Protein AF-A0A352UDE6-F1 (afdb_monomer)

Foldseek 3Di:
DDAPPPVDPPDDDDDPDDPDDPVNVVVVVVVVVVVVVCCVVPVVCVVFDDDPDPDGDDPPVCCVVPPPPDDDDDD

Secondary structure (DSSP, 8-state):
---SSTTSTT-------SS--HHHHHHHHHHHHHHHHHHHH-HHHHHT--SSSSS----HHHHHHS---S-----

Structure (mmCIF, N/CA/C/O backbone):
data_AF-A0A352UDE6-F1
#
_entry.id   AF-A0A352UDE6-F1
#
loop_
_atom_site.group_PDB
_atom_site.id
_atom_site.type_symbol
_atom_site.label_atom_id
_atom_site.label_alt_id
_atom_site.label_comp_id
_atom_site.label_asym_id
_atom_site.label_entity_id
_atom_site.label_seq_id
_atom_site.pdbx_PDB_ins_code
_atom_site.Cartn_x
_atom_site.Cartn_y
_atom_site.Cartn_z
_atom_site.occupancy
_atom_site.B_iso_or_equiv
_atom_site.auth_seq_id
_atom_site.auth_comp_id
_atom_site.auth_asym_id
_atom_site.auth_atom_id
_atom_site.pdbx_PDB_model_num
ATOM 1 N N . THR A 1 1 ? 4.861 -5.541 -7.985 1.00 57.19 1 THR A N 1
ATOM 2 C CA .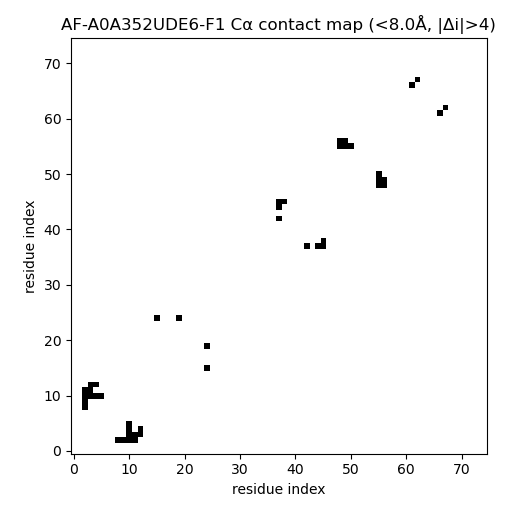 THR A 1 1 ? 3.843 -5.748 -6.924 1.00 57.19 1 THR A CA 1
ATOM 3 C C . THR A 1 1 ? 4.319 -6.811 -5.959 1.00 57.19 1 THR A C 1
ATOM 5 O O . THR A 1 1 ? 5.054 -7.702 -6.371 1.00 57.19 1 THR A O 1
ATOM 8 N N . MET A 1 2 ? 3.960 -6.690 -4.680 1.00 63.28 2 MET A N 1
ATOM 9 C CA . MET A 1 2 ? 4.337 -7.644 -3.636 1.00 63.28 2 MET A CA 1
ATOM 10 C C . MET A 1 2 ? 3.066 -8.287 -3.084 1.00 63.28 2 MET A C 1
ATOM 12 O O . MET A 1 2 ? 2.220 -7.582 -2.547 1.00 63.28 2 MET A O 1
ATOM 16 N N . TYR A 1 3 ? 2.953 -9.604 -3.238 1.00 79.62 3 TYR A N 1
ATOM 17 C CA . TYR A 1 3 ? 1.866 -10.414 -2.696 1.00 79.62 3 TYR A CA 1
ATOM 18 C C . TYR A 1 3 ? 2.462 -11.360 -1.671 1.00 79.62 3 TYR A C 1
ATOM 20 O O . TYR A 1 3 ? 3.358 -12.143 -1.991 1.00 79.62 3 TYR A O 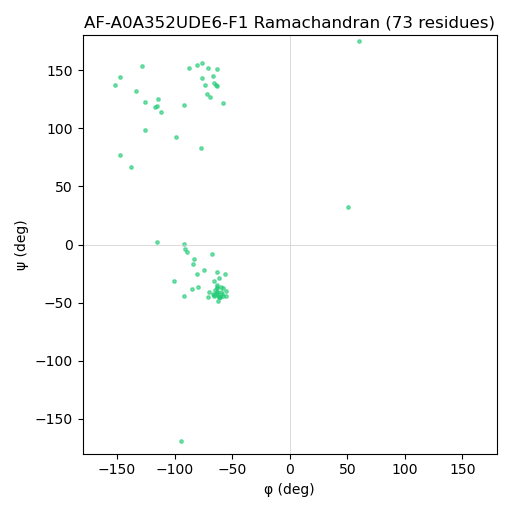1
ATOM 28 N N . PHE A 1 4 ? 2.019 -11.251 -0.427 1.00 88.50 4 PHE A N 1
ATOM 29 C CA . PHE A 1 4 ? 2.453 -12.144 0.634 1.00 88.50 4 PHE A CA 1
ATOM 30 C C . PHE A 1 4 ? 1.339 -12.269 1.684 1.00 88.50 4 PHE A C 1
ATOM 32 O O . PHE A 1 4 ? 0.762 -11.246 2.052 1.00 88.50 4 PHE A O 1
ATOM 39 N N . PRO A 1 5 ? 1.045 -13.481 2.191 1.00 89.88 5 PRO A N 1
ATOM 40 C CA . PRO A 1 5 ? 1.639 -14.765 1.810 1.00 89.88 5 PRO A CA 1
ATOM 41 C C . PRO A 1 5 ? 1.192 -15.229 0.413 1.00 89.88 5 PRO A C 1
ATOM 43 O O . PRO A 1 5 ? 0.091 -14.929 -0.027 1.00 89.88 5 PRO A O 1
ATOM 46 N N . LEU A 1 6 ? 2.033 -16.013 -0.270 1.00 92.56 6 LEU A N 1
ATOM 47 C CA . LEU A 1 6 ? 1.799 -16.451 -1.662 1.00 92.56 6 LEU A CA 1
ATOM 48 C C . LEU A 1 6 ? 0.610 -17.415 -1.846 1.00 92.56 6 LEU A C 1
ATOM 50 O O . LEU A 1 6 ? 0.281 -17.765 -2.973 1.00 92.56 6 LEU A O 1
ATOM 54 N N . ILE A 1 7 ? 0.012 -17.892 -0.752 1.00 93.75 7 ILE A N 1
ATOM 55 C CA . ILE A 1 7 ? -1.103 -18.854 -0.758 1.00 93.75 7 ILE A CA 1
ATOM 56 C C . ILE A 1 7 ? -2.483 -18.182 -0.745 1.00 93.75 7 ILE A C 1
ATOM 58 O O . ILE A 1 7 ? -3.494 -18.878 -0.695 1.00 93.75 7 ILE A O 1
ATOM 62 N N . VAL A 1 8 ? -2.526 -16.849 -0.738 1.00 92.75 8 VAL A N 1
ATOM 63 C CA . VAL A 1 8 ? -3.756 -16.058 -0.802 1.00 92.75 8 VAL A CA 1
ATOM 64 C C . VAL A 1 8 ? -3.626 -15.091 -1.975 1.00 92.75 8 VAL A C 1
ATOM 66 O O . VAL A 1 8 ? -2.673 -14.312 -2.035 1.00 92.75 8 VAL A O 1
ATOM 69 N N . ASP A 1 9 ? -4.569 -15.159 -2.911 1.00 92.62 9 ASP A N 1
ATOM 70 C CA . ASP A 1 9 ? -4.568 -14.305 -4.099 1.00 92.62 9 ASP A CA 1
ATOM 71 C C . ASP A 1 9 ? -4.741 -12.831 -3.711 1.00 92.62 9 ASP A C 1
ATOM 73 O O . ASP A 1 9 ? -5.543 -12.499 -2.837 1.00 92.62 9 ASP A O 1
ATOM 77 N N . GLU A 1 10 ? -3.967 -11.953 -4.360 1.00 89.94 10 GLU A N 1
ATOM 78 C CA . GLU A 1 10 ? -3.978 -10.496 -4.150 1.00 89.94 10 GLU A CA 1
ATOM 79 C C . GLU A 1 10 ? -3.852 -10.065 -2.668 1.00 89.94 10 GLU A C 1
ATOM 81 O O . GLU A 1 10 ? -4.400 -9.047 -2.243 1.00 89.94 10 GLU A O 1
ATOM 86 N N . ALA A 1 11 ? -3.126 -10.848 -1.859 1.00 92.50 11 ALA A N 1
ATOM 87 C CA . ALA A 1 11 ? -3.054 -10.644 -0.416 1.00 92.50 11 ALA A CA 1
ATOM 88 C C . ALA A 1 11 ? -2.375 -9.332 0.002 1.00 92.50 11 ALA A C 1
ATOM 90 O O . ALA A 1 11 ? -1.300 -8.976 -0.487 1.00 92.50 11 ALA A O 1
ATOM 91 N N . LEU A 1 12 ? -2.963 -8.696 1.020 1.00 93.00 12 LEU A N 1
ATOM 92 C CA . LEU A 1 12 ? -2.362 -7.621 1.805 1.00 93.00 12 LEU A CA 1
ATOM 93 C C . LEU A 1 12 ? -2.093 -8.127 3.230 1.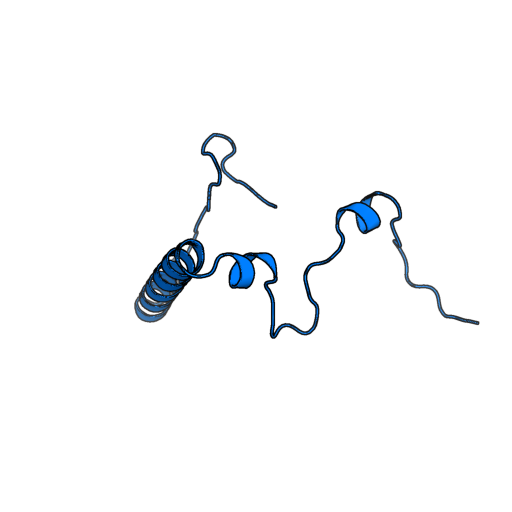00 93.00 12 LEU A C 1
ATOM 95 O O . LEU A 1 12 ? -3.027 -8.416 3.977 1.00 93.00 12 LEU A O 1
ATOM 99 N N . MET A 1 13 ? -0.821 -8.224 3.618 1.00 93.88 13 MET A N 1
ATOM 100 C CA . MET A 1 13 ? -0.417 -8.537 4.993 1.00 93.88 13 MET A CA 1
ATOM 101 C C . MET A 1 13 ? -0.210 -7.241 5.783 1.00 93.88 13 MET A C 1
ATOM 103 O O . MET A 1 13 ? 0.627 -6.422 5.410 1.00 93.88 13 MET A O 1
ATOM 107 N N . ILE A 1 14 ? -0.967 -7.057 6.867 1.00 95.25 14 ILE A N 1
ATOM 108 C CA . ILE A 1 14 ? -0.951 -5.841 7.695 1.00 95.25 14 ILE A CA 1
ATOM 109 C C . ILE A 1 14 ? -0.423 -6.181 9.092 1.00 95.25 14 ILE A C 1
ATOM 111 O O . ILE A 1 14 ? -0.976 -7.047 9.769 1.00 95.25 14 ILE A O 1
ATOM 115 N N . GLU A 1 15 ? 0.612 -5.464 9.532 1.00 96.25 15 GLU A N 1
ATOM 116 C CA . GLU A 1 15 ? 1.204 -5.576 10.868 1.00 96.25 15 GLU A CA 1
ATOM 117 C C . GLU A 1 15 ? 1.233 -4.187 11.531 1.00 96.25 15 GLU A C 1
ATOM 119 O O . GLU A 1 15 ? 2.113 -3.386 11.225 1.00 96.25 15 GLU A O 1
ATOM 124 N N . PRO A 1 16 ? 0.268 -3.858 12.411 1.00 95.69 16 PRO A N 1
ATOM 125 C CA . PRO A 1 16 ? 0.232 -2.551 13.064 1.00 95.69 16 PRO A CA 1
ATOM 126 C C . PRO A 1 16 ? 1.280 -2.390 14.171 1.00 95.69 16 PRO A C 1
ATOM 128 O O . PRO A 1 16 ? 1.634 -1.266 14.493 1.00 95.69 16 PRO A O 1
ATOM 131 N N . THR A 1 17 ? 1.798 -3.483 14.740 1.00 96.50 17 THR A N 1
ATOM 132 C CA . THR A 1 17 ? 2.616 -3.494 15.974 1.00 96.50 17 THR A CA 1
ATOM 133 C C . THR A 1 17 ? 1.879 -2.933 17.202 1.00 96.50 17 THR A C 1
ATOM 135 O O . THR A 1 17 ? 0.722 -2.519 17.127 1.00 96.50 17 THR A O 1
ATOM 138 N N . GLU A 1 18 ? 2.505 -2.997 18.374 1.00 97.12 18 GLU A N 1
ATOM 139 C CA . GLU A 1 18 ? 1.890 -2.641 19.655 1.00 97.12 18 GLU A CA 1
ATOM 140 C C . GLU A 1 18 ? 1.932 -1.145 19.989 1.00 97.12 18 GLU A C 1
ATOM 142 O O . GLU A 1 18 ? 1.207 -0.701 20.879 1.00 97.12 18 GLU A O 1
ATOM 147 N N . THR A 1 19 ? 2.786 -0.366 19.320 1.00 97.94 19 THR A N 1
ATOM 148 C CA . THR A 1 19 ? 2.969 1.063 19.628 1.00 97.94 19 THR A CA 1
ATOM 149 C C . THR A 1 19 ? 1.929 1.967 18.980 1.00 97.94 19 THR A C 1
ATOM 151 O O . THR A 1 19 ? 1.834 3.139 19.343 1.00 97.94 19 THR A O 1
ATOM 154 N N . GLU A 1 20 ? 1.156 1.447 18.028 1.00 98.06 20 GLU A N 1
ATOM 155 C CA . GLU A 1 20 ? 0.140 2.227 17.334 1.00 98.06 20 GLU A CA 1
ATOM 156 C C . GLU A 1 20 ? -1.082 2.493 18.213 1.00 98.06 20 GLU A C 1
ATOM 158 O O . GLU A 1 20 ? -1.590 1.625 18.929 1.00 98.06 20 GLU A O 1
ATOM 163 N N . SER A 1 21 ? -1.575 3.729 18.154 1.00 98.38 21 SER A N 1
ATOM 164 C CA . SER A 1 21 ? -2.765 4.129 18.896 1.00 98.38 21 SER A CA 1
ATOM 165 C C . SER A 1 21 ? -4.029 3.601 18.216 1.00 98.38 21 SER A C 1
ATOM 167 O O . SER A 1 21 ? -4.073 3.397 17.002 1.00 98.38 21 SER A O 1
ATOM 169 N N . LYS A 1 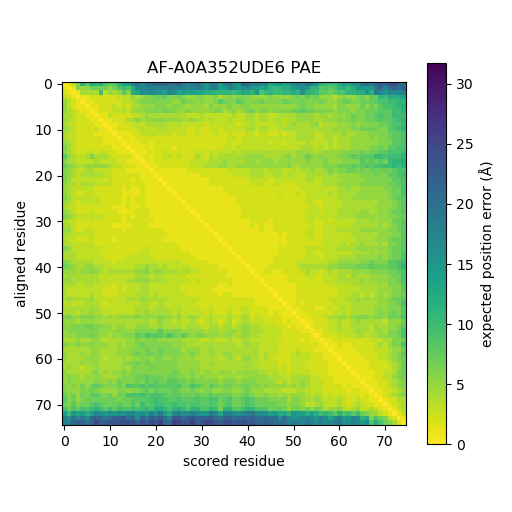22 ? -5.114 3.459 18.986 1.00 98.12 22 LYS A N 1
ATOM 170 C CA . LYS A 1 22 ? -6.426 3.115 18.421 1.00 98.12 22 LYS A CA 1
ATOM 171 C C . LYS A 1 22 ? -6.854 4.107 17.331 1.00 98.12 22 LYS A C 1
ATOM 173 O O . LYS A 1 22 ? -7.399 3.692 16.317 1.00 98.12 22 LYS A O 1
ATOM 178 N N . GLU A 1 23 ? -6.594 5.395 17.535 1.00 98.56 23 GLU A N 1
ATOM 179 C CA . GLU A 1 23 ? -6.967 6.458 16.598 1.00 98.56 23 GLU A CA 1
ATOM 180 C C . GLU A 1 23 ? -6.258 6.293 15.248 1.00 98.56 23 GLU A C 1
ATOM 182 O O . GLU A 1 23 ? -6.897 6.423 14.204 1.00 98.56 23 GLU A O 1
ATOM 187 N N . THR A 1 24 ? -4.970 5.928 15.252 1.00 98.44 24 THR A N 1
ATOM 188 C CA . THR A 1 24 ? -4.229 5.630 14.018 1.00 98.44 24 THR A CA 1
ATOM 189 C C . THR A 1 24 ? -4.822 4.422 13.291 1.00 98.44 24 THR A C 1
ATOM 191 O O . THR A 1 24 ? -4.986 4.455 12.071 1.00 98.44 24 THR A O 1
ATOM 194 N N . LEU A 1 25 ? -5.183 3.363 14.026 1.00 98.44 25 LEU A N 1
ATOM 195 C CA . LEU A 1 25 ? -5.775 2.155 13.442 1.00 98.44 25 LEU A CA 1
ATOM 196 C C . LEU A 1 25 ? -7.166 2.418 12.859 1.00 98.44 25 LEU A C 1
ATOM 198 O O . LEU A 1 25 ? -7.459 1.964 11.754 1.00 98.44 25 LEU A O 1
ATOM 202 N N . ASP A 1 26 ? -8.004 3.176 13.569 1.00 98.56 26 ASP A N 1
ATOM 203 C CA . ASP A 1 26 ? -9.319 3.587 13.077 1.00 98.56 26 ASP A CA 1
ATOM 204 C C . ASP A 1 26 ? -9.170 4.410 11.789 1.00 98.56 26 ASP A C 1
ATOM 206 O O . ASP A 1 26 ? -9.855 4.148 10.802 1.00 98.56 26 ASP A O 1
ATOM 210 N N . TYR A 1 27 ? -8.226 5.357 11.763 1.00 98.69 27 TYR A N 1
ATOM 211 C CA . TYR A 1 27 ? -7.943 6.152 10.571 1.00 98.69 27 TYR A CA 1
ATOM 212 C C . TYR A 1 27 ? -7.484 5.285 9.391 1.00 98.69 27 TYR A C 1
ATOM 214 O O . TYR A 1 27 ? -7.997 5.435 8.282 1.00 98.69 27 TYR A O 1
ATOM 222 N N . PHE A 1 28 ? -6.571 4.335 9.620 1.00 98.38 28 PHE A N 1
ATOM 223 C CA . PHE A 1 28 ? -6.138 3.388 8.590 1.00 98.38 28 PHE A CA 1
ATOM 224 C C . PHE A 1 28 ? -7.319 2.583 8.024 1.00 98.38 28 PHE A C 1
ATOM 226 O O . PHE A 1 28 ? -7.444 2.452 6.807 1.00 98.38 28 PHE A O 1
ATOM 233 N N . ILE A 1 29 ? -8.217 2.089 8.883 1.00 98.31 29 ILE A N 1
ATOM 234 C CA . ILE A 1 29 ? -9.416 1.345 8.466 1.00 98.31 29 ILE A CA 1
ATOM 235 C C . ILE A 1 29 ? -10.324 2.209 7.583 1.00 98.31 29 ILE A C 1
ATOM 237 O O . ILE A 1 29 ? -10.791 1.734 6.546 1.00 98.31 29 ILE A O 1
ATOM 241 N N . GLU A 1 30 ? -10.571 3.464 7.959 1.00 98.75 30 GLU A N 1
ATOM 242 C CA . GLU A 1 30 ? -11.416 4.369 7.170 1.00 98.75 30 GLU A CA 1
ATOM 243 C C . GLU A 1 30 ? -10.799 4.696 5.803 1.00 98.75 30 GLU A C 1
ATOM 245 O O . GLU A 1 30 ? -11.494 4.682 4.782 1.00 98.75 30 GLU A O 1
ATOM 250 N N . VAL A 1 31 ? -9.479 4.893 5.746 1.00 98.38 31 VAL A N 1
ATOM 251 C CA . VAL A 1 31 ? -8.761 5.067 4.475 1.00 98.38 31 VAL A CA 1
ATOM 252 C C . VAL A 1 31 ? -8.873 3.812 3.606 1.00 98.38 31 VAL A C 1
ATOM 254 O O . VAL A 1 31 ? -9.189 3.921 2.424 1.00 98.38 31 VAL A O 1
ATOM 257 N N . MET A 1 32 ? -8.698 2.613 4.169 1.00 98.31 32 MET A N 1
ATOM 258 C CA . MET A 1 32 ? -8.825 1.362 3.407 1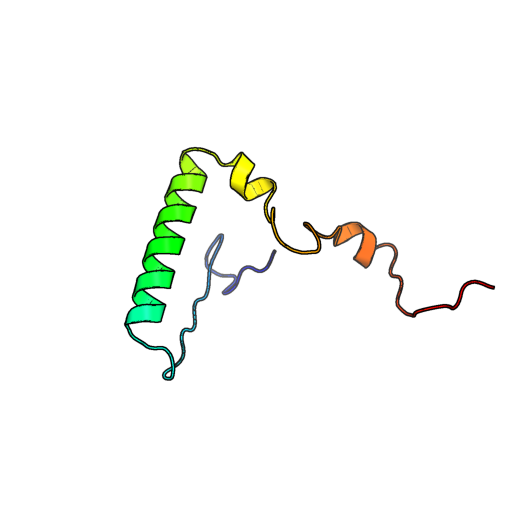.00 98.31 32 MET A CA 1
ATOM 259 C C . MET A 1 32 ? -10.239 1.139 2.859 1.00 98.31 32 MET A C 1
ATOM 261 O O . MET A 1 32 ? -10.386 0.669 1.732 1.00 98.31 32 MET A O 1
ATOM 265 N N . LYS A 1 33 ? -11.285 1.507 3.613 1.00 98.44 33 LYS A N 1
ATOM 266 C CA . LYS A 1 33 ? -12.671 1.487 3.114 1.00 98.44 33 LYS A CA 1
ATOM 267 C C . LYS A 1 33 ? -12.865 2.456 1.951 1.00 98.44 33 LYS A C 1
ATOM 269 O O . LYS A 1 33 ? -13.526 2.107 0.979 1.00 98.44 33 LYS A O 1
ATOM 274 N N . THR A 1 34 ? -12.269 3.642 2.047 1.00 98.44 34 THR A N 1
ATOM 275 C CA . THR A 1 34 ? -12.321 4.650 0.981 1.00 98.44 34 THR A CA 1
ATOM 276 C C . THR A 1 34 ? -11.657 4.122 -0.286 1.00 98.44 34 THR A C 1
ATOM 278 O O . THR A 1 34 ? -12.286 4.119 -1.337 1.00 98.44 34 THR A O 1
ATOM 281 N N . ILE A 1 35 ? -10.452 3.555 -0.175 1.00 97.88 35 ILE A N 1
ATOM 282 C CA . ILE A 1 35 ? -9.738 2.944 -1.307 1.00 97.88 35 ILE A CA 1
ATOM 283 C C . ILE A 1 35 ? -10.555 1.801 -1.925 1.00 97.88 35 ILE A C 1
ATOM 285 O O . ILE A 1 35 ? -10.617 1.674 -3.145 1.00 97.88 35 ILE A O 1
ATOM 289 N N . ALA A 1 36 ? -11.203 0.967 -1.105 1.00 97.81 36 ALA A N 1
ATOM 290 C CA . ALA A 1 36 ? -12.056 -0.109 -1.605 1.00 97.81 36 ALA A CA 1
ATOM 291 C C . ALA A 1 36 ? -13.264 0.422 -2.396 1.00 97.81 36 ALA A C 1
ATOM 293 O O . ALA A 1 36 ? -13.650 -0.187 -3.391 1.00 97.81 36 ALA A O 1
ATOM 294 N N . GLN A 1 37 ? -13.835 1.555 -1.980 1.00 98.44 37 GLN A N 1
ATOM 295 C CA . GLN A 1 37 ? -14.915 2.220 -2.706 1.00 98.44 37 GLN A CA 1
ATOM 296 C C . GLN A 1 37 ? -14.409 2.853 -4.011 1.00 98.44 37 GLN A C 1
ATOM 298 O O . GLN A 1 37 ? -15.000 2.637 -5.065 1.00 98.44 37 GLN A O 1
ATOM 303 N N . GLU A 1 38 ? -13.275 3.558 -3.971 1.00 98.19 38 GLU A N 1
ATOM 304 C CA . GLU A 1 38 ? -12.622 4.136 -5.155 1.00 98.19 38 GLU A CA 1
ATOM 305 C C . GLU A 1 38 ? -12.274 3.062 -6.193 1.00 98.19 38 GLU A C 1
ATOM 307 O O . GLU A 1 38 ? -12.455 3.277 -7.384 1.00 98.19 38 GLU A O 1
ATOM 312 N N . ALA A 1 39 ? -11.860 1.869 -5.758 1.00 97.50 39 ALA A N 1
ATOM 313 C CA . ALA A 1 39 ? -11.578 0.749 -6.655 1.00 97.50 39 ALA A CA 1
ATOM 314 C C . ALA A 1 39 ? -12.808 0.261 -7.436 1.00 97.50 39 ALA A C 1
ATOM 316 O O . ALA A 1 39 ? -12.649 -0.368 -8.481 1.00 97.50 39 ALA 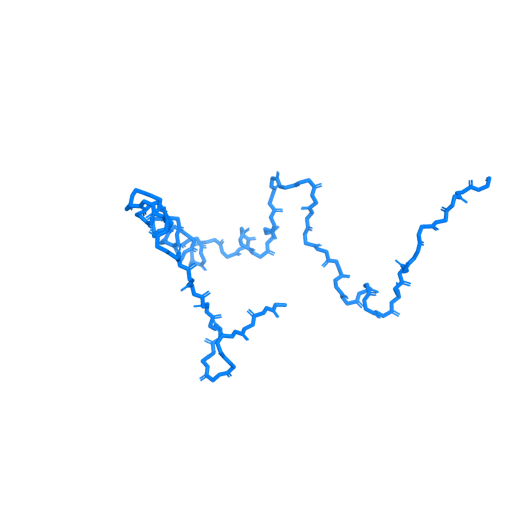A O 1
ATOM 317 N N . VAL A 1 40 ? -14.015 0.512 -6.926 1.00 97.44 40 VAL A N 1
ATOM 318 C CA . VAL A 1 40 ? -15.277 0.170 -7.593 1.00 97.44 40 VAL A CA 1
ATOM 319 C C . VAL A 1 40 ? -15.775 1.339 -8.440 1.00 97.44 40 VAL A C 1
ATOM 321 O O . VAL A 1 40 ? -16.197 1.126 -9.576 1.00 97.44 40 VAL A O 1
ATOM 324 N N . ASP A 1 41 ? -15.715 2.555 -7.900 1.00 98.38 41 ASP A N 1
ATOM 325 C CA . ASP A 1 41 ? -16.336 3.735 -8.507 1.00 98.38 41 ASP A CA 1
ATOM 326 C C . ASP A 1 41 ? -15.44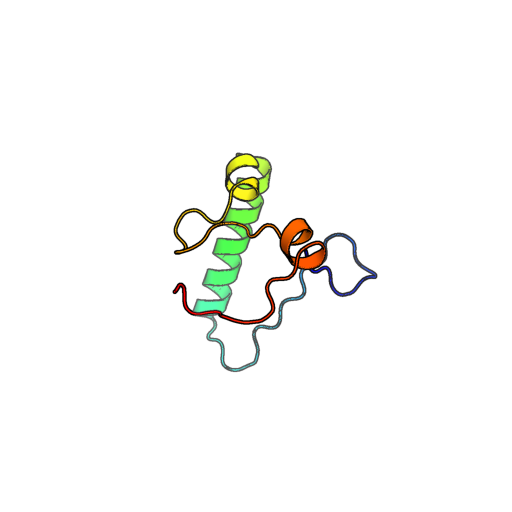9 4.411 -9.563 1.00 98.38 41 ASP A C 1
ATOM 328 O O . ASP A 1 41 ? -15.957 4.871 -10.586 1.00 98.38 41 ASP A O 1
ATOM 332 N N . ASP A 1 42 ? -14.135 4.466 -9.330 1.00 97.50 42 ASP A N 1
ATOM 333 C CA . ASP A 1 42 ? -13.143 5.091 -10.214 1.00 97.50 42 ASP A CA 1
ATOM 334 C C . ASP A 1 42 ? -11.786 4.348 -10.157 1.00 97.50 42 ASP A C 1
ATOM 336 O O . ASP A 1 42 ? -10.820 4.807 -9.535 1.00 97.50 42 ASP A O 1
ATOM 340 N N . PRO A 1 43 ? -11.669 3.181 -10.819 1.00 97.25 43 PRO A N 1
ATOM 341 C CA . PRO A 1 43 ? -10.437 2.389 -10.810 1.00 97.25 43 PRO A CA 1
ATOM 342 C C . PRO A 1 43 ? -9.227 3.122 -11.413 1.00 97.25 43 PRO A C 1
ATOM 344 O O . PRO A 1 43 ? -8.079 2.863 -11.030 1.00 97.25 43 PRO A O 1
ATOM 347 N N . ASP A 1 44 ? -9.460 4.038 -12.359 1.00 97.56 44 ASP A N 1
ATOM 348 C CA . ASP A 1 44 ? -8.400 4.775 -13.050 1.00 97.56 44 ASP A CA 1
ATOM 349 C C . ASP A 1 44 ? -7.648 5.707 -12.094 1.00 97.56 44 ASP A C 1
ATOM 351 O O . ASP A 1 44 ? -6.430 5.889 -12.239 1.00 97.56 44 ASP A O 1
ATOM 355 N N . LEU A 1 45 ? -8.331 6.233 -11.072 1.00 96.81 45 LEU A N 1
ATOM 356 C CA . LEU A 1 45 ? -7.704 6.982 -9.986 1.00 96.81 45 LEU A CA 1
ATOM 357 C C . LEU A 1 45 ? -6.589 6.167 -9.312 1.00 96.81 45 LEU A C 1
ATOM 359 O O . LEU A 1 45 ? -5.492 6.689 -9.085 1.00 96.81 45 LEU A O 1
ATOM 363 N N . LEU A 1 46 ? -6.844 4.883 -9.035 1.00 96.31 46 LEU A N 1
ATOM 364 C CA . LEU A 1 46 ? -5.906 3.984 -8.356 1.00 96.31 46 LEU A CA 1
ATOM 365 C C . LEU A 1 46 ? -4.827 3.442 -9.301 1.00 96.31 46 LEU A C 1
ATOM 367 O O . LEU A 1 46 ? -3.660 3.313 -8.916 1.00 96.31 46 LEU A O 1
ATOM 371 N N . HIS A 1 47 ? -5.169 3.153 -10.559 1.00 94.81 47 HIS A N 1
ATOM 372 C CA . HIS A 1 47 ? -4.192 2.683 -11.543 1.00 94.81 47 HIS A CA 1
ATOM 373 C C . HIS A 1 47 ? -3.107 3.720 -11.841 1.00 94.81 47 HIS A C 1
ATOM 375 O O . HIS A 1 47 ? -1.948 3.329 -12.029 1.00 94.81 47 HIS A O 1
ATOM 381 N N . ASN A 1 48 ? -3.472 5.005 -11.828 1.00 94.94 48 ASN A N 1
ATOM 382 C CA . ASN A 1 48 ? -2.571 6.129 -12.082 1.00 94.94 48 ASN A CA 1
ATOM 383 C C . ASN A 1 48 ? -1.906 6.693 -10.816 1.00 94.94 48 ASN A C 1
ATOM 385 O O . ASN A 1 48 ? -1.053 7.572 -10.919 1.00 94.94 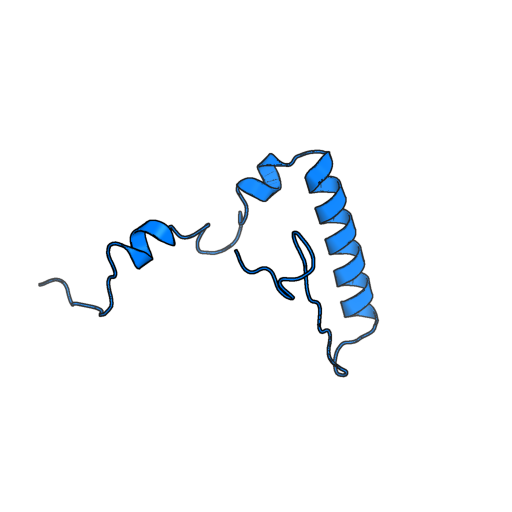48 ASN A O 1
ATOM 389 N N . ALA A 1 49 ? -2.248 6.179 -9.632 1.00 95.31 49 ALA A N 1
ATOM 390 C CA . ALA A 1 49 ? -1.597 6.566 -8.387 1.00 95.31 49 ALA A CA 1
ATOM 391 C C . ALA A 1 49 ? -0.091 6.196 -8.381 1.00 95.31 49 ALA A C 1
ATOM 393 O O . ALA A 1 49 ? 0.313 5.184 -8.977 1.00 95.31 49 ALA A O 1
ATOM 394 N N . PRO A 1 50 ? 0.759 6.945 -7.650 1.00 95.88 50 PRO A N 1
ATOM 395 C CA . PRO A 1 50 ? 0.433 8.091 -6.788 1.00 95.88 50 PRO A CA 1
ATOM 396 C C . PRO A 1 50 ? 0.405 9.446 -7.524 1.00 95.88 50 PRO A C 1
ATOM 398 O O . PRO A 1 50 ? 1.147 9.653 -8.482 1.00 95.88 50 PRO A O 1
ATOM 401 N N . HIS A 1 51 ? -0.402 10.391 -7.018 1.00 95.62 51 HIS A N 1
ATOM 402 C CA . HIS A 1 51 ? -0.635 11.706 -7.651 1.00 95.62 51 HIS A CA 1
ATOM 403 C C . HIS A 1 51 ? 0.158 12.869 -7.038 1.00 95.62 51 HIS A C 1
ATOM 405 O O . HIS A 1 51 ? 0.519 13.806 -7.740 1.00 95.62 51 HIS A O 1
ATOM 411 N N . ASN A 1 52 ? 0.440 12.814 -5.732 1.00 95.94 52 ASN A N 1
ATOM 412 C CA . ASN A 1 52 ? 0.997 13.946 -4.973 1.00 95.94 52 ASN A CA 1
ATOM 413 C C . ASN A 1 52 ? 2.408 13.689 -4.418 1.00 95.94 52 ASN A C 1
ATOM 415 O O . ASN A 1 52 ? 2.959 14.522 -3.698 1.00 95.94 52 ASN A O 1
ATOM 419 N N . THR A 1 53 ? 2.995 12.527 -4.701 1.00 95.56 53 THR A N 1
ATOM 420 C CA . THR A 1 53 ? 4.358 12.199 -4.269 1.00 95.56 53 THR A CA 1
ATOM 421 C C . THR A 1 53 ? 5.392 12.834 -5.206 1.00 95.56 53 THR A C 1
ATOM 423 O O . THR A 1 53 ? 5.105 13.027 -6.385 1.00 95.56 53 THR A O 1
ATOM 426 N N . PRO A 1 54 ? 6.628 13.112 -4.742 1.00 96.56 54 PRO A N 1
ATOM 427 C CA . PRO A 1 54 ? 7.668 13.731 -5.576 1.00 96.56 54 PRO A CA 1
ATOM 428 C C . PRO A 1 54 ? 7.998 12.965 -6.867 1.00 96.56 54 PRO A C 1
ATOM 430 O O . PRO A 1 54 ? 8.481 13.555 -7.827 1.00 96.56 54 PRO A O 1
ATOM 433 N N . ASN A 1 55 ? 7.748 11.654 -6.873 1.00 93.69 55 ASN A N 1
ATOM 434 C CA . ASN A 1 55 ? 7.891 10.770 -8.025 1.00 93.69 55 ASN A CA 1
ATOM 435 C C . ASN A 1 55 ? 6.598 9.969 -8.225 1.00 93.69 55 ASN A C 1
ATOM 437 O O . ASN A 1 55 ? 5.888 9.699 -7.255 1.00 93.69 55 ASN A O 1
ATOM 441 N N . THR A 1 56 ? 6.335 9.540 -9.458 1.00 93.44 56 THR A N 1
ATOM 442 C CA . THR A 1 56 ? 5.224 8.645 -9.819 1.00 93.44 56 THR A CA 1
ATOM 443 C C . THR A 1 56 ? 5.678 7.176 -9.845 1.00 93.44 56 THR A C 1
ATOM 445 O O . THR A 1 56 ? 6.773 6.841 -9.381 1.00 93.44 56 THR A O 1
ATOM 448 N N . ARG A 1 57 ? 4.841 6.270 -10.375 1.00 92.56 57 ARG A N 1
ATOM 449 C CA . ARG A 1 57 ? 5.170 4.845 -10.522 1.00 92.56 57 ARG A CA 1
ATOM 450 C C . ARG A 1 57 ? 6.433 4.658 -11.375 1.00 92.56 57 ARG A C 1
ATOM 452 O O . ARG A 1 57 ? 6.494 5.071 -12.531 1.00 92.56 57 ARG A O 1
ATOM 459 N N . VAL A 1 58 ? 7.437 4.007 -10.793 1.00 92.44 58 VAL A N 1
ATOM 460 C CA . VAL A 1 58 ? 8.731 3.743 -11.436 1.00 92.44 58 VAL A CA 1
ATOM 461 C C . VAL A 1 58 ? 8.609 2.596 -12.444 1.00 92.44 58 VAL A C 1
ATOM 463 O O . VAL A 1 58 ? 7.909 1.614 -12.206 1.00 92.44 58 VAL A O 1
ATOM 466 N N . ASP A 1 59 ? 9.335 2.693 -13.560 1.00 93.94 59 ASP A N 1
ATOM 467 C CA . ASP A 1 59 ? 9.462 1.608 -14.539 1.00 93.94 59 ASP A CA 1
ATOM 468 C C . ASP A 1 59 ? 10.434 0.525 -14.029 1.00 93.94 59 ASP A C 1
ATOM 470 O O . ASP A 1 59 ? 11.630 0.508 -14.346 1.00 93.94 59 ASP A O 1
ATOM 474 N N . GLU A 1 60 ? 9.907 -0.379 -13.201 1.00 92.69 60 GLU A N 1
ATOM 475 C CA . GLU A 1 60 ? 10.645 -1.514 -12.631 1.00 92.69 60 GLU A CA 1
ATOM 476 C C . GLU A 1 60 ? 11.211 -2.442 -13.719 1.00 92.69 60 GLU A C 1
ATOM 478 O O . GLU A 1 60 ? 12.335 -2.938 -13.600 1.00 92.69 60 GLU A O 1
ATOM 483 N N . ALA A 1 61 ? 10.478 -2.641 -14.821 1.00 94.25 61 ALA A N 1
ATOM 484 C CA . ALA A 1 61 ? 10.900 -3.514 -15.914 1.00 94.25 61 ALA A CA 1
ATOM 485 C C . ALA A 1 61 ? 12.141 -2.962 -16.626 1.00 94.25 61 ALA A C 1
ATOM 487 O O . ALA A 1 61 ? 13.096 -3.700 -16.894 1.00 94.25 61 ALA A O 1
ATOM 488 N N . ARG A 1 62 ? 12.163 -1.657 -16.915 1.00 96.25 62 ARG A N 1
ATOM 489 C CA . ARG A 1 62 ? 13.341 -0.988 -17.468 1.00 96.25 62 ARG A CA 1
ATOM 490 C C . ARG A 1 62 ? 14.487 -0.981 -16.473 1.00 96.25 62 ARG A C 1
ATOM 492 O O . ARG A 1 62 ? 15.609 -1.260 -16.891 1.00 96.25 62 ARG A O 1
ATOM 499 N N . ALA A 1 63 ? 14.230 -0.690 -15.199 1.00 94.50 63 ALA A N 1
ATOM 500 C CA . ALA A 1 63 ? 15.266 -0.689 -14.170 1.00 94.50 63 ALA A CA 1
ATOM 501 C C . ALA A 1 63 ? 15.954 -2.062 -14.059 1.00 94.50 63 ALA A C 1
ATOM 503 O O . ALA A 1 63 ? 17.181 -2.127 -14.029 1.00 94.50 63 ALA A O 1
ATOM 504 N N . ALA A 1 64 ? 15.186 -3.155 -14.108 1.00 95.00 64 ALA A N 1
ATOM 505 C CA . ALA A 1 64 ? 15.717 -4.517 -14.080 1.00 95.00 64 ALA A CA 1
ATOM 506 C C . ALA A 1 64 ? 16.473 -4.899 -15.368 1.00 95.00 64 ALA A C 1
ATOM 508 O O . ALA A 1 64 ? 17.524 -5.534 -15.308 1.00 95.00 64 ALA A O 1
ATOM 509 N N . ARG A 1 65 ? 15.966 -4.508 -16.548 1.00 96.69 65 ARG A N 1
ATOM 510 C CA . ARG A 1 65 ? 16.574 -4.853 -17.852 1.00 96.69 65 ARG A CA 1
ATOM 511 C C . ARG A 1 65 ? 17.759 -3.962 -18.238 1.00 96.69 65 ARG A C 1
ATOM 513 O O . ARG A 1 65 ? 18.584 -4.371 -19.052 1.00 96.69 65 ARG A O 1
ATOM 520 N N . ARG A 1 66 ? 17.821 -2.730 -17.726 1.00 96.88 66 ARG A N 1
ATOM 521 C CA . ARG A 1 66 ? 18.850 -1.715 -18.024 1.00 96.88 66 ARG A CA 1
ATOM 522 C C . ARG A 1 66 ? 19.276 -0.985 -16.741 1.00 96.88 66 ARG A C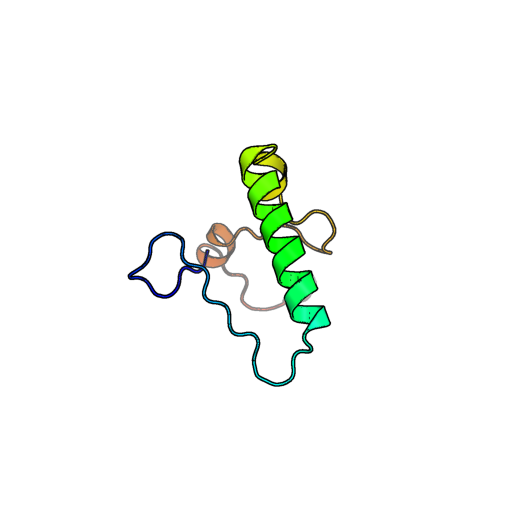 1
ATOM 524 O O . ARG A 1 66 ? 19.016 0.213 -16.606 1.00 96.88 66 ARG A O 1
ATOM 531 N N . PRO A 1 67 ? 19.923 -1.684 -15.798 1.00 95.50 67 PRO A N 1
ATOM 532 C CA . PRO A 1 67 ? 20.202 -1.127 -14.485 1.00 95.50 67 PRO A CA 1
ATOM 533 C C . PRO A 1 67 ? 21.287 -0.044 -14.539 1.00 95.50 67 PRO A C 1
ATOM 535 O O . PRO A 1 67 ? 22.380 -0.256 -15.070 1.00 95.50 67 PRO A O 1
ATOM 538 N N . ASN A 1 68 ? 21.006 1.115 -13.938 1.00 94.06 68 ASN A N 1
ATOM 539 C CA . ASN A 1 68 ? 22.011 2.136 -13.651 1.00 94.06 68 ASN A CA 1
ATOM 540 C C . ASN A 1 68 ? 22.445 2.024 -12.183 1.00 94.06 68 ASN A C 1
ATOM 542 O O . ASN A 1 68 ? 21.810 2.576 -11.292 1.00 94.06 68 ASN A O 1
ATOM 546 N N . LEU A 1 69 ? 23.514 1.263 -11.945 1.00 95.50 69 LEU A N 1
ATOM 547 C CA . LEU A 1 69 ? 23.925 0.841 -10.600 1.00 95.50 69 LEU A CA 1
ATOM 548 C C . LEU A 1 69 ? 24.872 1.812 -9.890 1.00 95.50 69 LEU A C 1
ATOM 550 O O . LEU A 1 69 ? 25.238 1.580 -8.741 1.00 95.50 69 LEU A O 1
ATOM 554 N N . ARG A 1 70 ? 25.337 2.862 -10.572 1.00 94.38 70 ARG A N 1
ATOM 555 C CA . ARG A 1 70 ? 26.240 3.843 -9.968 1.00 94.38 70 ARG A CA 1
ATOM 556 C C . ARG A 1 70 ? 26.011 5.221 -10.546 1.00 94.38 70 ARG A C 1
ATOM 558 O O . ARG A 1 70 ? 25.825 5.380 -11.750 1.00 94.38 70 ARG A O 1
ATOM 565 N N . TRP A 1 71 ? 26.146 6.224 -9.697 1.00 95.50 71 TRP A N 1
ATOM 566 C CA . TRP A 1 71 ? 26.211 7.598 -10.153 1.00 95.50 71 TRP A CA 1
ATOM 567 C C . TRP A 1 71 ? 27.495 7.847 -10.962 1.00 95.50 71 TRP A C 1
ATOM 569 O O . TRP A 1 71 ? 28.551 7.271 -10.684 1.00 95.50 71 TRP A O 1
ATOM 579 N N . ARG A 1 72 ? 27.406 8.702 -11.983 1.00 92.62 72 ARG A N 1
ATOM 580 C CA . ARG A 1 72 ? 28.550 9.201 -12.753 1.00 92.62 72 ARG A CA 1
ATOM 581 C C . ARG A 1 72 ? 28.388 10.706 -12.898 1.00 92.62 72 ARG A C 1
ATOM 583 O O . ARG A 1 72 ? 27.311 11.159 -13.272 1.00 92.62 72 ARG A O 1
ATOM 590 N N . ARG A 1 73 ? 29.448 11.463 -12.616 1.00 90.94 73 ARG A N 1
ATOM 591 C CA . ARG A 1 73 ? 29.466 12.904 -12.871 1.00 90.94 73 ARG A CA 1
ATOM 592 C C . ARG A 1 73 ? 29.492 13.127 -14.383 1.00 90.94 73 ARG A C 1
ATOM 594 O O . ARG A 1 73 ? 30.339 12.542 -15.057 1.00 90.94 73 ARG A O 1
ATOM 601 N N . GLU A 1 74 ? 28.572 13.932 -14.900 1.00 80.62 74 GLU A N 1
ATOM 602 C CA . GLU A 1 74 ? 28.662 14.421 -16.279 1.00 80.62 74 GLU A CA 1
ATOM 603 C C . GLU A 1 74 ? 29.920 15.292 -16.411 1.00 80.62 74 GLU A C 1
ATOM 605 O O . GLU A 1 74 ? 30.278 16.012 -15.474 1.00 80.62 74 GLU A O 1
ATOM 610 N N . SER A 1 75 ? 30.654 15.102 -17.511 1.00 67.25 75 SER A N 1
ATOM 611 C CA . SER A 1 75 ? 31.935 15.772 -17.787 1.00 67.25 75 SER A CA 1
ATOM 612 C C . SER A 1 75 ? 31.719 17.136 -18.415 1.00 67.25 75 SER A C 1
ATOM 614 O O . SER A 1 75 ? 30.783 17.236 -19.236 1.00 67.25 75 SER A O 1
#

Mean predicted aligned error: 4.58 Å

pLDDT: mean 93.98, std 7.33, range [57.19, 98.75]

Radius of gyration: 17.77 Å; Cα contacts (8 Å, |Δi|>4): 23; chains: 1; bounding box: 48×35×38 Å

Solvent-accessible surface area (backbone atoms only — not comparable to full-atom values): 5057 Å² total; per-residue (Å²): 139,83,60,40,61,84,91,43,86,90,28,82,74,85,81,77,70,87,84,58,50,72,69,58,53,53,50,51,51,54,51,52,52,48,52,57,48,37,58,72,79,42,47,64,65,63,73,63,42,56,86,87,54,102,61,60,76,74,66,59,67,53,45,73,77,60,64,82,89,66,91,75,83,86,131

Sequence (75 aa):
TMYFPLIVDEALMIEPTETESKETLDYFIEVMKTIAQEAVDDPDLLHNAPHNTPNTRVDEARAARRPNLRWRRES